Protein AF-A0A1Q4DTP6-F1 (afdb_monomer)

Foldseek 3Di:
DDDDDDDDDDPDPPPVPDPPPPFQAFQVRHGDDPVLVVLVVLLVVLVVVLPDDDDPVVNVVSVVVNVVSQVVCVVVRRDDDPPCPPDD

Nearest PDB structures (foldseek):
  5m4y-assembly1_A  TM=8.765E-01  e=1.478E+00  Saccharomyces cerevisiae S288C
  7y6c-assembly2_D  TM=8.205E-01  e=3.672E+00  Edwardsiella piscicida
  8bqs-assembly1_De  TM=5.732E-01  e=3.938E+00  Tetrahymena thermophila SB210

Radius of gyration: 23.01 Å; Cα contacts (8 Å, |Δi|>4): 47; chains: 1; bounding box: 86×17×37 Å

Solvent-accessible surface area (backbone atoms only — not comparable to full-atom values): 5698 Å² total; per-residue (Å²): 134,85,81,86,84,81,77,81,78,78,76,76,82,74,74,74,76,68,75,81,70,77,80,52,55,28,75,84,71,44,74,56,50,75,66,55,51,50,53,49,51,51,46,55,50,39,58,53,55,60,73,47,98,58,61,69,71,59,40,52,54,44,48,52,51,38,54,58,44,51,52,52,38,41,74,72,37,52,49,87,72,69,96,73,74,77,77,130

Structure (mmCIF, N/CA/C/O backbone):
data_AF-A0A1Q4DTP6-F1
#
_entry.id   AF-A0A1Q4DTP6-F1
#
loop_
_atom_site.group_PDB
_atom_site.id
_atom_site.type_symbol
_atom_site.label_atom_id
_atom_site.label_alt_id
_atom_site.label_comp_id
_atom_site.label_asym_id
_atom_site.label_entity_id
_atom_site.label_seq_id
_atom_site.pdbx_PDB_ins_code
_atom_site.Cartn_x
_atom_site.Cartn_y
_atom_site.Cartn_z
_atom_site.occupancy
_atom_site.B_iso_or_equiv
_atom_site.auth_seq_id
_atom_site.auth_comp_id
_atom_site.auth_asym_id
_atom_site.auth_atom_id
_atom_site.pdbx_PDB_model_num
ATOM 1 N N . MET A 1 1 ? -68.619 -1.115 -5.225 1.00 41.06 1 MET A N 1
ATOM 2 C CA . MET A 1 1 ? -67.584 -1.542 -6.192 1.00 41.06 1 MET A CA 1
ATOM 3 C C . MET A 1 1 ? -66.517 -0.454 -6.192 1.00 41.06 1 MET A C 1
ATOM 5 O O . MET A 1 1 ? -66.804 0.628 -6.673 1.00 41.06 1 MET A O 1
ATOM 9 N N . ALA A 1 2 ? -65.509 -0.544 -5.316 1.00 44.81 2 ALA A N 1
ATOM 10 C CA . ALA A 1 2 ? -64.195 -1.172 -5.559 1.00 44.81 2 ALA A CA 1
ATOM 11 C C . ALA A 1 2 ? -63.501 -0.520 -6.774 1.00 44.81 2 ALA A C 1
ATOM 13 O O . ALA A 1 2 ? -63.997 -0.629 -7.887 1.00 44.81 2 ALA A O 1
ATOM 14 N N . THR A 1 3 ? -62.366 0.170 -6.646 1.00 48.59 3 THR A N 1
ATOM 15 C CA . THR A 1 3 ? -61.089 -0.447 -6.258 1.00 48.59 3 THR A CA 1
ATOM 16 C C . THR A 1 3 ? -60.074 0.637 -5.863 1.00 48.59 3 THR A C 1
ATOM 18 O O . THR A 1 3 ? -59.723 1.484 -6.685 1.00 48.59 3 THR A O 1
ATOM 21 N N . GLU A 1 4 ? -59.594 0.597 -4.620 1.00 51.53 4 GLU A N 1
ATOM 22 C CA . GLU A 1 4 ? -58.387 1.302 -4.181 1.00 51.53 4 GLU A CA 1
ATOM 23 C C . GLU A 1 4 ? -57.168 0.670 -4.860 1.00 51.53 4 GLU A C 1
ATOM 25 O O . GLU A 1 4 ? -56.982 -0.547 -4.839 1.00 51.53 4 GLU A O 1
ATOM 30 N N . ARG A 1 5 ? -56.343 1.489 -5.513 1.00 55.03 5 ARG A N 1
ATOM 31 C CA . ARG A 1 5 ? -55.112 1.040 -6.168 1.00 55.03 5 ARG A CA 1
ATOM 32 C C . ARG A 1 5 ? -53.967 1.163 -5.159 1.00 55.03 5 ARG A C 1
ATOM 34 O O . ARG A 1 5 ? -53.332 2.209 -5.066 1.00 55.03 5 ARG A O 1
ATOM 41 N N . SER A 1 6 ? -53.742 0.110 -4.378 1.00 52.91 6 SER A N 1
ATOM 42 C CA . SER A 1 6 ? -52.588 -0.011 -3.481 1.00 52.91 6 SER A CA 1
ATOM 43 C C . SER A 1 6 ? -51.281 0.019 -4.284 1.00 52.91 6 SER A C 1
ATOM 45 O O . SER A 1 6 ? -51.108 -0.748 -5.232 1.00 52.91 6 SER A O 1
ATOM 47 N N . LEU A 1 7 ? -50.365 0.919 -3.919 1.00 58.41 7 LEU A N 1
ATOM 48 C CA . LEU A 1 7 ? -48.973 0.895 -4.378 1.00 58.41 7 LEU A CA 1
ATOM 49 C C . LEU A 1 7 ? -48.221 -0.255 -3.687 1.00 58.41 7 LEU A C 1
ATOM 51 O O . LEU A 1 7 ? -48.470 -0.496 -2.506 1.00 58.41 7 LEU A O 1
ATOM 55 N N . PRO A 1 8 ? -47.289 -0.945 -4.369 1.00 50.38 8 PRO A N 1
ATOM 56 C CA . PRO A 1 8 ? -46.487 -1.976 -3.729 1.00 50.38 8 PRO A CA 1
ATOM 57 C C . PRO A 1 8 ? -45.482 -1.336 -2.762 1.00 50.38 8 PRO A C 1
ATOM 59 O O . PRO A 1 8 ? -44.779 -0.384 -3.114 1.00 50.38 8 PRO A O 1
ATOM 62 N N . GLU A 1 9 ? -45.426 -1.875 -1.543 1.00 57.19 9 GLU A N 1
ATOM 63 C CA . GLU A 1 9 ? -44.390 -1.587 -0.554 1.00 57.19 9 GLU A CA 1
ATOM 64 C C . GLU A 1 9 ? -43.009 -1.767 -1.195 1.00 57.19 9 GLU A C 1
ATOM 66 O O . GLU A 1 9 ? -42.716 -2.794 -1.816 1.00 57.19 9 GLU A O 1
ATOM 71 N N . ARG A 1 10 ? -42.153 -0.742 -1.085 1.00 54.06 10 ARG A N 1
ATOM 72 C CA . ARG A 1 10 ? -40.757 -0.854 -1.508 1.00 54.06 10 ARG A CA 1
ATOM 73 C C . ARG A 1 10 ? -40.112 -1.957 -0.680 1.00 54.06 10 ARG A C 1
ATOM 75 O O . ARG A 1 10 ? -40.004 -1.828 0.536 1.00 54.06 10 ARG A O 1
ATOM 82 N N . ALA A 1 11 ? -39.701 -3.014 -1.377 1.00 52.53 11 ALA A N 1
ATOM 83 C CA . ALA A 1 11 ? -38.922 -4.117 -0.850 1.00 52.53 11 ALA A CA 1
ATOM 84 C C . ALA A 1 11 ? -37.828 -3.591 0.087 1.00 52.53 11 ALA A C 1
ATOM 86 O O . ALA A 1 11 ? -37.048 -2.714 -0.297 1.00 52.53 11 ALA A O 1
ATOM 87 N N . GLY A 1 12 ? -37.832 -4.114 1.315 1.00 46.03 12 GLY A N 1
ATOM 88 C CA . GLY A 1 12 ? -36.859 -3.794 2.344 1.00 46.03 12 GLY A CA 1
ATOM 89 C C . GLY A 1 12 ? -35.449 -3.858 1.778 1.00 46.03 12 GLY A C 1
ATOM 90 O O . GLY A 1 12 ? -35.074 -4.806 1.086 1.00 46.03 12 GLY A O 1
ATOM 91 N N . ASN A 1 13 ? -34.682 -2.815 2.062 1.00 51.22 13 ASN A N 1
ATOM 92 C CA . ASN A 1 13 ? -33.242 -2.817 1.919 1.00 51.22 13 ASN A CA 1
ATOM 93 C C . ASN A 1 13 ? -32.692 -3.974 2.760 1.00 51.22 13 ASN A C 1
ATOM 95 O O . ASN A 1 13 ? -32.480 -3.855 3.959 1.00 51.22 13 ASN A O 1
ATOM 99 N N . THR A 1 14 ? -32.467 -5.130 2.142 1.00 57.91 14 THR A N 1
ATOM 100 C CA . THR A 1 14 ? -31.593 -6.130 2.741 1.00 57.91 14 THR A CA 1
ATOM 101 C C . THR A 1 14 ? -30.212 -5.495 2.779 1.00 57.91 14 THR A C 1
ATOM 103 O O . THR A 1 14 ? -29.481 -5.513 1.787 1.00 57.91 14 THR A O 1
ATOM 106 N N . GLU A 1 15 ? -29.902 -4.853 3.905 1.00 49.59 15 GLU A N 1
ATOM 107 C CA . GLU A 1 15 ? -28.554 -4.505 4.309 1.00 49.59 15 GLU A CA 1
ATOM 108 C C . GLU A 1 15 ? -27.770 -5.802 4.219 1.00 49.59 15 GLU A C 1
ATOM 110 O O . GLU A 1 15 ? -27.899 -6.710 5.039 1.00 49.59 15 GLU A O 1
ATOM 115 N N . ARG A 1 16 ? -27.057 -5.957 3.107 1.00 50.94 16 ARG A N 1
ATOM 116 C CA . ARG A 1 16 ? -26.174 -7.084 2.892 1.00 50.94 16 ARG A CA 1
ATOM 117 C C . ARG A 1 16 ? -25.085 -6.893 3.932 1.00 50.94 16 ARG A C 1
ATOM 119 O O . ARG A 1 16 ? -24.182 -6.095 3.701 1.00 50.94 16 ARG A O 1
ATOM 126 N N . SER A 1 17 ? -25.235 -7.538 5.090 1.00 53.12 17 SER A N 1
ATOM 127 C CA . SER A 1 17 ? -24.230 -7.550 6.143 1.00 53.12 17 SER A CA 1
ATOM 128 C C . SER A 1 17 ? -22.933 -8.002 5.495 1.00 53.12 17 SER A C 1
ATOM 130 O O . SER A 1 17 ? -22.761 -9.171 5.144 1.00 53.12 17 SER A 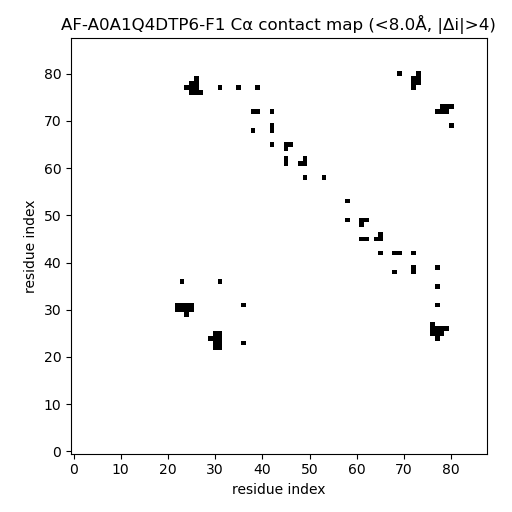O 1
ATOM 132 N N . LEU A 1 18 ? -22.060 -7.032 5.231 1.00 51.19 18 LEU A N 1
ATOM 133 C CA . LEU A 1 18 ? -20.679 -7.312 4.903 1.00 51.19 18 LEU A CA 1
ATOM 134 C C . LEU A 1 18 ? -20.144 -8.105 6.099 1.00 51.19 18 LEU A C 1
ATOM 136 O O . LEU A 1 18 ? -20.469 -7.741 7.233 1.00 51.19 18 LEU A O 1
ATOM 140 N N . PRO A 1 19 ? -19.412 -9.208 5.874 1.00 46.47 19 PRO A N 1
ATOM 141 C CA . PRO A 1 19 ? -18.829 -9.956 6.979 1.00 46.47 19 PRO A CA 1
ATOM 142 C C . PRO A 1 19 ? -18.084 -8.963 7.871 1.00 46.47 19 PRO A C 1
ATOM 144 O O . PRO A 1 19 ? -17.374 -8.106 7.336 1.00 46.47 19 PRO A O 1
ATOM 147 N N . GLU A 1 20 ? -18.290 -9.037 9.192 1.00 48.06 20 GLU A N 1
ATOM 148 C CA . GLU A 1 20 ? -17.495 -8.280 10.159 1.00 48.06 20 GLU A CA 1
ATOM 149 C C . GLU A 1 20 ? -16.029 -8.555 9.823 1.00 48.06 20 GLU A C 1
ATOM 151 O O . GLU A 1 20 ? -15.508 -9.640 10.089 1.00 48.06 20 GLU A O 1
ATOM 156 N N . ARG A 1 21 ? -15.375 -7.608 9.136 1.00 57.59 21 ARG A N 1
ATOM 157 C CA . ARG A 1 21 ? -13.931 -7.661 8.950 1.00 57.59 21 ARG A CA 1
ATOM 158 C C . ARG A 1 21 ? -13.393 -7.643 10.369 1.00 57.59 21 ARG A C 1
ATOM 160 O O . ARG A 1 21 ? -13.636 -6.669 11.077 1.00 57.59 21 ARG A O 1
ATOM 167 N N . ALA A 1 22 ? -12.770 -8.744 10.793 1.00 56.56 22 ALA A N 1
ATOM 168 C CA . ALA A 1 22 ? -12.121 -8.825 12.091 1.00 56.56 22 ALA A CA 1
ATOM 169 C C . ALA A 1 22 ? -11.333 -7.527 12.289 1.00 56.56 22 ALA A C 1
ATOM 171 O O . ALA A 1 22 ? -10.541 -7.163 11.417 1.00 56.56 22 ALA A O 1
ATOM 172 N N . SER A 1 23 ? -11.650 -6.785 13.352 1.00 62.66 23 SER A N 1
ATOM 173 C CA . SER A 1 23 ? -11.094 -5.454 13.571 1.00 62.66 23 SER A CA 1
ATOM 174 C C . SER A 1 23 ? -9.575 -5.571 13.628 1.00 62.66 23 SER A C 1
ATOM 176 O O . SER A 1 23 ? -9.043 -6.187 14.555 1.00 62.66 23 SER A O 1
ATOM 178 N N . SER A 1 24 ? -8.890 -5.035 12.621 1.00 75.44 24 SER A N 1
ATOM 179 C CA . SER A 1 24 ? -7.434 -4.978 12.617 1.00 75.44 24 SER A CA 1
ATOM 180 C C . SER A 1 24 ? -6.986 -3.975 13.678 1.00 75.44 24 SER A C 1
ATOM 182 O O . SER A 1 24 ? -7.694 -3.012 13.980 1.00 75.44 24 SER A O 1
ATOM 184 N N . THR A 1 25 ? -5.838 -4.229 14.296 1.00 82.69 25 THR A N 1
ATOM 185 C CA . THR A 1 25 ? -5.241 -3.324 15.278 1.00 82.69 25 THR A CA 1
ATOM 186 C C . THR A 1 25 ? -3.911 -2.807 14.768 1.00 82.69 25 THR A C 1
ATOM 188 O O . THR A 1 25 ? -3.151 -3.556 14.154 1.00 82.69 25 THR A O 1
ATOM 191 N N . ASP A 1 26 ? -3.630 -1.541 15.046 1.00 82.94 26 ASP A N 1
ATOM 192 C CA . ASP A 1 26 ? -2.332 -0.926 14.801 1.00 82.94 26 ASP A CA 1
ATOM 193 C C . ASP A 1 26 ? -1.262 -1.455 15.780 1.00 82.94 26 ASP A C 1
ATOM 195 O O . ASP A 1 26 ? -1.530 -2.280 16.663 1.00 82.94 26 ASP A O 1
ATOM 199 N N . LEU A 1 27 ? -0.029 -0.962 15.654 1.00 81.62 27 LEU A N 1
ATOM 200 C CA . LEU A 1 27 ? 1.085 -1.369 16.517 1.00 81.62 27 LEU A CA 1
ATOM 201 C C . LEU A 1 27 ? 0.922 -0.948 17.985 1.00 81.62 27 LEU A C 1
ATOM 203 O O . LEU A 1 27 ? 1.652 -1.441 18.845 1.00 81.62 27 LEU A O 1
ATOM 207 N N . LEU A 1 28 ? -0.005 -0.036 18.283 1.00 84.75 28 LEU A N 1
ATOM 208 C CA . LEU A 1 28 ? -0.324 0.420 19.635 1.00 84.75 28 LEU A CA 1
ATOM 209 C C . LEU A 1 28 ? -1.544 -0.314 20.219 1.00 84.75 28 LEU A C 1
ATOM 211 O O . LEU A 1 28 ? -1.992 0.023 21.316 1.00 84.75 28 LEU A O 1
ATOM 215 N N . GLY A 1 29 ? -2.080 -1.314 19.510 1.00 82.19 29 GLY A N 1
ATOM 216 C CA . GLY A 1 29 ? -3.246 -2.089 19.929 1.00 82.19 29 GLY A CA 1
ATOM 217 C C . GLY A 1 29 ? -4.574 -1.344 19.781 1.00 82.19 29 GLY A C 1
ATOM 218 O O . GLY A 1 29 ? -5.573 -1.758 20.371 1.00 82.19 29 GLY A O 1
ATOM 219 N N . ARG A 1 30 ? -4.608 -0.243 19.022 1.00 86.94 30 ARG A N 1
ATOM 220 C CA . ARG A 1 30 ? -5.833 0.504 18.714 1.00 86.94 30 ARG A CA 1
ATOM 221 C C . ARG A 1 30 ? -6.478 -0.082 17.468 1.00 86.94 30 ARG A C 1
ATOM 223 O O . ARG A 1 30 ? -5.780 -0.454 16.531 1.00 86.94 30 ARG A O 1
ATOM 230 N N . 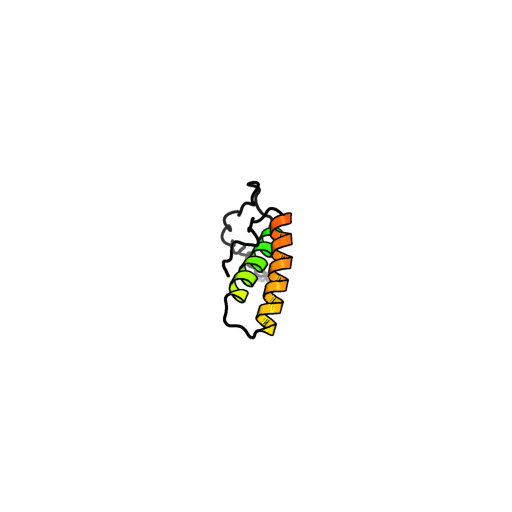THR A 1 31 ? -7.804 -0.140 17.440 1.00 91.06 31 THR A N 1
ATOM 231 C CA . THR A 1 31 ? -8.539 -0.541 16.236 1.00 91.06 31 THR A CA 1
ATOM 232 C C . THR A 1 31 ? -8.227 0.409 15.087 1.00 91.06 31 THR A C 1
ATOM 234 O O . THR A 1 31 ? -8.349 1.623 15.259 1.00 91.06 31 THR A O 1
ATOM 237 N N . THR A 1 32 ? -7.868 -0.138 13.928 1.00 90.31 32 THR A N 1
ATOM 238 C CA . THR A 1 32 ? -7.649 0.656 12.722 1.00 90.31 32 THR A CA 1
ATOM 239 C C . THR A 1 32 ? -8.965 1.218 12.193 1.00 90.31 32 THR A C 1
ATOM 241 O O . THR A 1 32 ? -10.032 0.601 12.257 1.00 90.31 32 THR A O 1
ATOM 244 N N . THR A 1 33 ? -8.892 2.434 11.674 1.00 93.44 33 THR A N 1
ATOM 245 C CA . THR A 1 33 ? -9.977 3.090 10.950 1.00 93.44 33 THR A CA 1
ATOM 246 C C . THR A 1 33 ? -10.099 2.533 9.529 1.00 93.44 33 THR A C 1
ATOM 248 O O . THR A 1 33 ? -9.187 1.900 8.997 1.00 93.44 33 THR A O 1
ATOM 251 N N . ALA A 1 34 ? -11.225 2.812 8.867 1.00 92.12 34 ALA A N 1
ATOM 252 C CA . ALA A 1 34 ? -11.433 2.400 7.478 1.00 92.12 34 ALA A CA 1
ATOM 253 C C . ALA A 1 34 ? -10.407 3.018 6.506 1.00 92.12 34 ALA A C 1
ATOM 255 O O . ALA A 1 34 ? -10.040 2.378 5.521 1.00 92.12 34 ALA A O 1
ATOM 256 N N . ASP A 1 35 ? -9.937 4.234 6.791 1.00 95.00 35 ASP A N 1
ATOM 257 C CA . ASP A 1 35 ? -8.932 4.914 5.974 1.00 95.00 35 ASP A CA 1
ATOM 258 C C . ASP A 1 35 ? -7.540 4.303 6.189 1.00 95.00 35 ASP A C 1
ATOM 260 O O . ASP A 1 35 ? -6.809 4.070 5.228 1.00 95.00 35 ASP A O 1
ATOM 264 N N . GLU A 1 36 ? -7.192 3.959 7.431 1.00 94.12 36 GLU A N 1
ATOM 265 C CA . GLU A 1 36 ? -5.951 3.241 7.752 1.00 94.12 36 GLU A CA 1
ATOM 266 C C . GLU A 1 3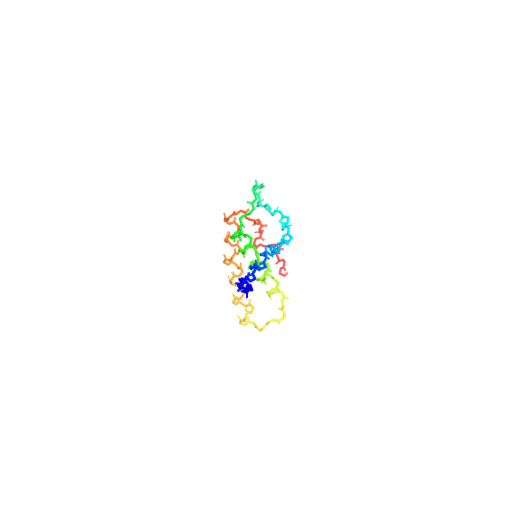6 ? -5.916 1.851 7.102 1.00 94.12 36 GLU A C 1
ATOM 268 O O . GLU A 1 36 ? -4.905 1.464 6.512 1.00 94.12 36 GLU A O 1
ATOM 273 N N . ASP A 1 37 ? -7.040 1.130 7.118 1.00 94.00 37 ASP A N 1
ATOM 274 C CA . ASP A 1 37 ? -7.190 -0.131 6.388 1.00 94.00 37 ASP A CA 1
ATOM 275 C C . ASP A 1 37 ? -6.975 0.051 4.877 1.00 94.00 37 ASP A C 1
ATOM 277 O O . ASP A 1 37 ? -6.353 -0.791 4.226 1.00 94.00 37 ASP A O 1
ATOM 281 N N . ALA A 1 38 ? -7.487 1.141 4.297 1.00 95.75 38 ALA A N 1
ATOM 282 C CA . ALA A 1 38 ? -7.318 1.426 2.876 1.00 95.75 38 ALA A CA 1
ATOM 283 C C . ALA A 1 38 ? -5.851 1.726 2.529 1.00 95.75 38 ALA A C 1
ATOM 285 O O . ALA A 1 38 ? -5.348 1.239 1.513 1.00 95.75 38 ALA A O 1
ATOM 286 N N . VAL A 1 39 ? -5.140 2.466 3.386 1.00 95.25 39 VAL A N 1
ATOM 287 C CA . VAL A 1 39 ? -3.694 2.701 3.242 1.00 95.25 39 VAL A CA 1
ATOM 288 C C . VAL A 1 39 ? -2.922 1.381 3.306 1.00 95.25 39 VAL A C 1
ATOM 290 O O . VAL A 1 39 ? -2.072 1.128 2.448 1.00 95.25 39 VAL A O 1
ATOM 293 N N . LEU A 1 40 ? -3.250 0.506 4.263 1.00 94.50 40 LEU A N 1
ATOM 294 C CA . LEU A 1 40 ? -2.643 -0.824 4.372 1.00 94.50 40 LEU A CA 1
ATOM 295 C C . LEU A 1 40 ? -2.898 -1.684 3.130 1.00 94.50 40 LEU A C 1
ATOM 297 O O . LEU A 1 40 ? -1.984 -2.356 2.657 1.00 94.50 40 LEU A O 1
ATOM 301 N N . ALA A 1 41 ? -4.100 -1.623 2.555 1.00 95.31 41 ALA A N 1
ATOM 302 C CA . ALA A 1 41 ? -4.419 -2.358 1.335 1.00 95.31 41 ALA A CA 1
ATOM 303 C C . ALA A 1 41 ? -3.570 -1.899 0.136 1.00 95.31 41 ALA A C 1
ATOM 305 O O . ALA A 1 41 ? -3.098 -2.735 -0.633 1.00 95.31 41 ALA A O 1
ATOM 306 N N . VAL A 1 42 ? -3.341 -0.589 -0.019 1.00 97.06 42 VAL A N 1
ATOM 30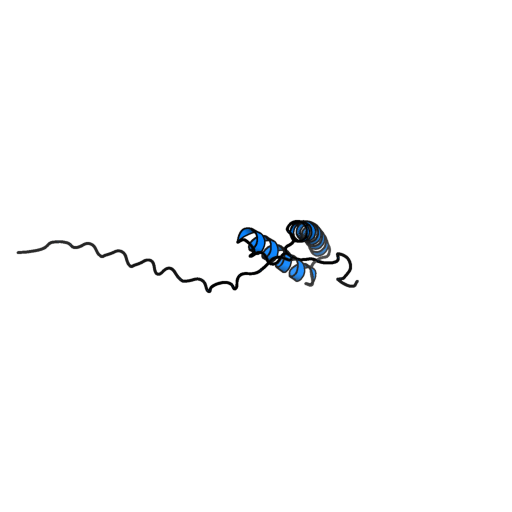7 C CA . VAL A 1 42 ? -2.455 -0.050 -1.069 1.00 97.06 42 VAL A CA 1
ATOM 308 C C . VAL A 1 42 ? -1.019 -0.514 -0.854 1.00 97.06 42 VAL A C 1
ATOM 310 O O . VAL A 1 42 ? -0.365 -0.965 -1.794 1.00 97.06 42 VAL A O 1
ATOM 313 N N . TYR A 1 43 ? -0.533 -0.429 0.382 1.00 95.50 43 TYR A N 1
ATOM 314 C CA . TYR A 1 43 ? 0.800 -0.888 0.748 1.00 95.50 43 TYR A CA 1
ATOM 315 C C . TYR A 1 43 ? 1.004 -2.379 0.426 1.00 95.50 43 TYR A C 1
ATOM 317 O O . TYR A 1 43 ? 1.972 -2.730 -0.252 1.00 95.50 43 TYR A O 1
ATOM 325 N N . ASP A 1 44 ? 0.062 -3.240 0.817 1.00 93.94 44 ASP A N 1
ATOM 326 C CA . ASP A 1 44 ? 0.122 -4.684 0.562 1.00 93.94 44 ASP A CA 1
ATOM 327 C C . ASP A 1 44 ? 0.092 -5.005 -0.941 1.00 93.94 44 ASP A C 1
ATOM 329 O O . ASP A 1 44 ? 0.862 -5.841 -1.418 1.00 93.94 44 ASP A O 1
ATOM 333 N N . GLN A 1 45 ? -0.728 -4.293 -1.719 1.00 96.44 45 GLN A N 1
ATOM 334 C CA . GLN A 1 45 ? -0.762 -4.449 -3.177 1.00 96.44 45 GLN A CA 1
ATOM 335 C C . GLN A 1 45 ? 0.550 -4.024 -3.842 1.00 96.44 45 GLN A C 1
ATOM 337 O O . GLN A 1 45 ? 1.034 -4.712 -4.741 1.00 96.44 45 GLN A O 1
ATOM 342 N N . LEU A 1 46 ? 1.147 -2.910 -3.409 1.00 96.31 46 LEU A N 1
ATOM 343 C CA . LEU A 1 46 ? 2.434 -2.456 -3.935 1.00 96.31 46 LEU A CA 1
ATOM 344 C C . LEU A 1 46 ? 3.544 -3.466 -3.639 1.00 96.31 46 LEU A C 1
ATOM 346 O O . LEU A 1 46 ? 4.331 -3.765 -4.537 1.00 96.31 46 LEU A O 1
ATOM 350 N N . ARG A 1 47 ? 3.580 -4.029 -2.424 1.00 93.94 47 ARG A N 1
ATOM 351 C CA . ARG A 1 47 ? 4.534 -5.087 -2.052 1.00 93.94 47 ARG A CA 1
ATOM 352 C C . ARG A 1 47 ? 4.414 -6.318 -2.932 1.00 93.94 47 ARG A C 1
ATOM 354 O O . ARG A 1 47 ? 5.428 -6.891 -3.317 1.00 93.94 47 ARG A O 1
ATOM 361 N N . GLU A 1 48 ? 3.194 -6.719 -3.258 1.00 94.94 48 GLU A N 1
ATOM 362 C CA . GLU A 1 48 ? 2.982 -7.863 -4.138 1.00 94.94 48 GLU A CA 1
ATOM 363 C C . GLU A 1 48 ? 3.408 -7.559 -5.579 1.00 94.94 48 GLU A C 1
ATOM 365 O O . GLU A 1 48 ? 4.122 -8.340 -6.212 1.00 94.94 48 GLU A O 1
ATOM 370 N N . LEU A 1 49 ? 3.060 -6.375 -6.088 1.00 95.19 49 LEU A N 1
ATOM 371 C CA . LEU A 1 49 ? 3.433 -5.968 -7.440 1.00 95.19 49 LEU A CA 1
ATOM 372 C C . LEU A 1 49 ? 4.951 -5.906 -7.636 1.00 95.19 49 LEU A C 1
ATOM 374 O O . LEU A 1 49 ? 5.443 -6.369 -8.661 1.00 95.19 49 LEU A O 1
ATOM 378 N N . VAL A 1 50 ? 5.718 -5.380 -6.674 1.00 94.31 50 VAL A N 1
ATOM 379 C CA . VAL A 1 50 ? 7.185 -5.273 -6.824 1.00 94.31 50 VAL A CA 1
ATOM 380 C C . VAL A 1 50 ? 7.912 -6.624 -6.815 1.00 94.31 50 VAL A C 1
ATOM 382 O O . VAL A 1 50 ? 9.081 -6.670 -7.206 1.00 94.31 50 VAL A O 1
ATOM 385 N N . ARG A 1 51 ? 7.240 -7.707 -6.400 1.00 91.69 51 ARG A N 1
ATOM 386 C CA . ARG A 1 51 ? 7.743 -9.093 -6.462 1.00 91.69 51 ARG A CA 1
ATOM 387 C C . ARG A 1 51 ? 7.431 -9.790 -7.786 1.00 91.69 51 ARG A C 1
ATOM 389 O O . ARG A 1 51 ? 7.966 -10.864 -8.048 1.00 91.69 51 ARG A O 1
ATOM 396 N N . SER A 1 52 ? 6.579 -9.193 -8.615 1.00 94.88 52 SER A N 1
ATOM 397 C CA . SER A 1 52 ? 6.220 -9.727 -9.928 1.00 94.88 52 SER A CA 1
ATOM 398 C C . SER A 1 52 ? 7.313 -9.464 -10.970 1.00 94.88 52 SER A C 1
ATOM 400 O O . SER A 1 52 ? 8.107 -8.530 -10.844 1.00 94.88 52 SER A O 1
ATOM 402 N N . ASP A 1 53 ? 7.318 -10.259 -12.042 1.00 96.00 53 ASP A N 1
ATOM 403 C CA . ASP A 1 53 ? 8.170 -10.010 -13.208 1.00 96.00 53 ASP A CA 1
ATOM 404 C C . ASP A 1 53 ? 7.614 -8.828 -14.018 1.00 96.00 53 ASP A C 1
ATOM 406 O O . ASP A 1 53 ? 6.617 -8.940 -14.736 1.00 96.00 53 ASP A O 1
ATOM 410 N N . LEU A 1 54 ? 8.223 -7.657 -13.832 1.00 95.38 54 LEU A N 1
ATOM 411 C CA . LEU A 1 54 ? 7.791 -6.391 -14.412 1.00 95.38 54 LEU A CA 1
ATOM 412 C C . LEU A 1 54 ? 8.911 -5.768 -15.249 1.00 95.38 54 LEU A C 1
ATOM 414 O O . LEU A 1 54 ? 10.088 -5.882 -14.894 1.00 95.38 54 LEU A O 1
ATOM 418 N N . PRO A 1 55 ? 8.571 -4.996 -16.301 1.00 98.06 55 PRO A N 1
ATOM 419 C CA . PRO A 1 55 ? 9.555 -4.184 -17.002 1.00 98.06 55 PRO A CA 1
ATOM 420 C C . PRO A 1 55 ? 10.346 -3.294 -16.024 1.00 98.06 55 PRO A C 1
ATOM 422 O O . PRO A 1 55 ? 9.743 -2.719 -15.110 1.00 98.06 55 PRO A O 1
ATOM 425 N N . PRO A 1 56 ? 11.665 -3.096 -16.224 1.00 94.31 56 PRO A N 1
ATOM 426 C CA . PRO A 1 56 ? 12.512 -2.393 -15.257 1.00 94.31 56 PRO A CA 1
ATOM 427 C C . PRO A 1 56 ? 12.012 -0.998 -14.860 1.00 94.31 56 PRO A C 1
ATOM 429 O O . PRO A 1 56 ? 12.095 -0.621 -13.692 1.00 94.31 56 PRO A O 1
ATOM 432 N N . CYS A 1 57 ? 11.447 -0.237 -15.805 1.00 96.44 57 CYS A N 1
ATOM 433 C CA . CYS A 1 57 ? 10.906 1.094 -15.522 1.00 96.44 57 CYS A CA 1
ATOM 434 C C . CYS A 1 57 ? 9.680 1.052 -14.595 1.00 96.44 57 CYS A C 1
ATOM 436 O O . CYS A 1 57 ? 9.571 1.877 -13.689 1.00 96.44 57 CYS A O 1
ATOM 438 N N . ALA A 1 58 ? 8.791 0.073 -14.780 1.00 97.25 58 ALA A N 1
ATOM 439 C CA . ALA A 1 58 ? 7.611 -0.109 -13.946 1.00 97.25 58 ALA A CA 1
ATOM 440 C C . ALA A 1 58 ? 8.015 -0.561 -12.540 1.00 97.25 58 ALA A C 1
ATOM 442 O O . ALA A 1 58 ? 7.569 0.022 -11.554 1.00 97.25 58 ALA A O 1
ATOM 443 N N . ALA A 1 59 ? 8.927 -1.533 -12.444 1.00 95.62 59 ALA A N 1
ATOM 444 C CA . ALA A 1 59 ? 9.425 -2.023 -11.165 1.00 95.62 59 ALA A CA 1
ATOM 445 C C . ALA A 1 59 ? 10.116 -0.911 -10.353 1.00 95.62 59 ALA A C 1
ATOM 447 O O . ALA A 1 59 ? 9.906 -0.802 -9.147 1.00 95.62 59 ALA A O 1
ATOM 448 N N . ALA A 1 60 ? 10.912 -0.052 -11.001 1.00 95.81 60 ALA A N 1
ATOM 449 C CA . ALA A 1 60 ? 11.545 1.093 -10.346 1.00 95.81 60 ALA A CA 1
ATOM 450 C C . ALA A 1 60 ? 10.513 2.106 -9.818 1.00 95.81 60 ALA A C 1
ATOM 452 O O . ALA A 1 60 ? 10.592 2.513 -8.659 1.00 95.81 60 ALA A O 1
ATOM 453 N N . GLY A 1 61 ? 9.519 2.474 -10.634 1.00 97.56 61 GLY A N 1
ATOM 454 C CA . GLY A 1 61 ? 8.456 3.396 -10.223 1.00 97.56 61 GLY A CA 1
ATOM 455 C C . GLY A 1 61 ? 7.609 2.856 -9.067 1.00 97.56 61 GLY A C 1
ATOM 456 O O . GLY A 1 61 ? 7.327 3.581 -8.115 1.00 97.56 61 GLY A O 1
ATOM 457 N N . LEU A 1 62 ? 7.260 1.568 -9.105 1.00 97.62 62 LEU A N 1
ATOM 458 C CA . LEU A 1 62 ? 6.481 0.923 -8.046 1.00 97.62 62 LEU A CA 1
ATOM 459 C C . LEU A 1 62 ? 7.273 0.773 -6.744 1.00 97.62 62 LEU A C 1
ATOM 461 O O . LEU A 1 62 ? 6.699 0.972 -5.679 1.00 97.62 62 LEU A O 1
ATOM 465 N N . ARG A 1 63 ? 8.587 0.510 -6.802 1.00 95.69 63 ARG A N 1
ATOM 466 C CA . ARG A 1 63 ? 9.447 0.531 -5.603 1.00 95.69 63 ARG A CA 1
ATOM 467 C C . ARG A 1 63 ? 9.527 1.922 -4.980 1.00 95.69 63 ARG A C 1
ATOM 469 O O . ARG A 1 63 ? 9.473 2.037 -3.760 1.00 95.69 63 ARG A O 1
ATOM 476 N N . ALA A 1 64 ? 9.611 2.975 -5.794 1.00 96.44 64 ALA A N 1
ATOM 477 C CA . ALA A 1 64 ? 9.579 4.346 -5.290 1.00 96.44 64 ALA A CA 1
ATOM 478 C C . ALA A 1 64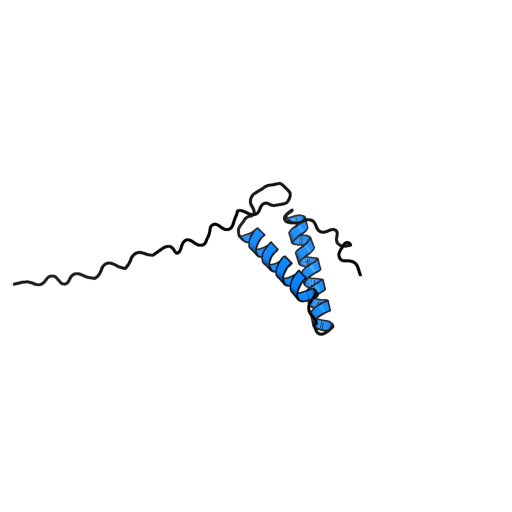 ? 8.235 4.670 -4.612 1.00 96.44 64 ALA A C 1
ATOM 480 O O . ALA A 1 64 ? 8.220 5.215 -3.510 1.00 96.44 64 ALA A O 1
ATOM 481 N N . ALA A 1 65 ? 7.114 4.273 -5.225 1.00 96.75 65 ALA A N 1
ATOM 482 C CA . ALA A 1 65 ? 5.792 4.420 -4.621 1.00 96.75 65 ALA A CA 1
ATOM 483 C C . ALA A 1 65 ? 5.670 3.630 -3.306 1.00 96.75 65 ALA A C 1
ATOM 485 O O . ALA A 1 65 ? 5.213 4.178 -2.305 1.00 96.75 65 ALA A O 1
ATOM 486 N N . LEU A 1 66 ? 6.135 2.376 -3.287 1.00 96.12 66 LEU A N 1
ATOM 487 C CA . LEU A 1 66 ? 6.154 1.535 -2.091 1.00 96.12 66 LEU A CA 1
ATOM 488 C C . LEU A 1 66 ? 6.955 2.188 -0.963 1.00 96.12 66 LEU A C 1
ATOM 490 O O . LEU A 1 66 ? 6.462 2.245 0.156 1.00 96.12 66 LEU A O 1
ATOM 494 N N . ALA A 1 67 ? 8.139 2.732 -1.254 1.00 93.44 67 ALA A N 1
ATOM 495 C CA . ALA A 1 67 ? 8.953 3.429 -0.262 1.00 93.44 67 ALA A CA 1
ATOM 496 C C . ALA A 1 67 ? 8.211 4.630 0.350 1.00 93.44 67 ALA A C 1
ATOM 498 O O . ALA A 1 67 ? 8.202 4.790 1.569 1.00 93.44 67 ALA A O 1
ATOM 499 N N . SER A 1 68 ? 7.538 5.449 -0.466 1.00 95.62 68 SER A N 1
ATOM 500 C CA . SER A 1 68 ? 6.736 6.569 0.044 1.00 95.62 68 SER A CA 1
ATOM 501 C C . SER A 1 68 ? 5.551 6.108 0.898 1.00 95.62 68 SER A C 1
ATOM 503 O O . SER A 1 68 ? 5.297 6.695 1.947 1.00 95.62 68 SER A O 1
ATOM 505 N N . VAL A 1 69 ? 4.842 5.050 0.495 1.00 95.38 69 VAL A N 1
ATOM 506 C CA . VAL A 1 69 ? 3.709 4.514 1.270 1.00 95.38 69 VAL A CA 1
ATOM 507 C C . VAL A 1 69 ? 4.182 3.836 2.560 1.00 95.38 69 VAL A C 1
ATOM 509 O O . VAL A 1 69 ? 3.536 3.987 3.593 1.00 95.38 69 VAL A O 1
ATOM 512 N N 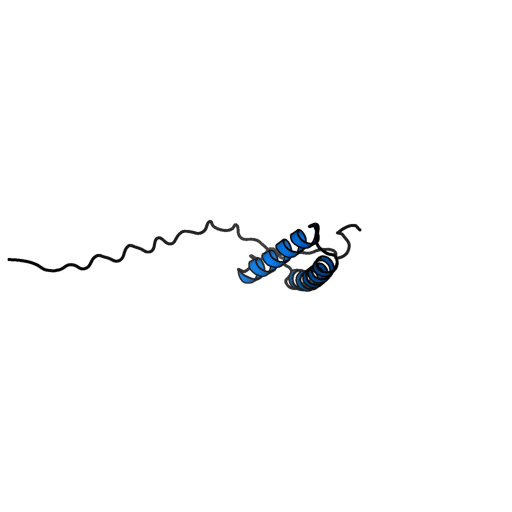. ALA A 1 70 ? 5.329 3.153 2.544 1.00 93.38 70 ALA A N 1
ATOM 513 C CA . ALA A 1 70 ? 5.921 2.531 3.728 1.00 93.38 70 ALA A CA 1
ATOM 514 C C . ALA A 1 70 ? 6.216 3.560 4.834 1.00 93.38 70 ALA A C 1
ATOM 516 O O . ALA A 1 70 ? 5.992 3.278 6.012 1.00 93.38 70 ALA A O 1
ATOM 517 N N . VAL A 1 71 ? 6.648 4.774 4.461 1.00 93.00 71 VAL A N 1
ATOM 518 C CA . VAL A 1 71 ? 6.822 5.888 5.410 1.00 93.00 71 VAL A CA 1
ATOM 519 C C . VAL A 1 71 ? 5.491 6.264 6.059 1.00 93.00 71 VAL A C 1
ATOM 521 O O . VAL A 1 71 ? 5.433 6.366 7.279 1.00 93.00 71 VAL A O 1
ATOM 524 N N . VAL A 1 72 ? 4.416 6.406 5.277 1.00 93.69 72 VAL A N 1
ATOM 525 C CA . VAL A 1 72 ? 3.076 6.736 5.801 1.00 93.69 72 VAL A CA 1
ATOM 526 C C . VAL A 1 72 ? 2.563 5.648 6.749 1.00 93.69 72 VAL A C 1
ATOM 528 O O . VAL A 1 72 ? 2.097 5.954 7.842 1.00 93.69 72 VAL A O 1
ATOM 531 N N . VAL A 1 73 ? 2.686 4.375 6.363 1.00 92.50 73 VAL A N 1
ATOM 532 C CA . VAL A 1 73 ? 2.285 3.219 7.188 1.00 92.50 73 VAL A CA 1
ATOM 533 C C . VAL A 1 73 ? 3.034 3.195 8.521 1.00 92.50 73 VAL A C 1
ATOM 535 O O . VAL A 1 73 ? 2.435 2.907 9.559 1.00 92.50 73 VAL A O 1
ATOM 538 N N . THR A 1 74 ? 4.328 3.518 8.492 1.00 89.94 74 THR A N 1
ATOM 539 C CA . THR A 1 74 ? 5.172 3.569 9.691 1.00 89.94 74 THR A CA 1
ATOM 540 C C . THR A 1 74 ? 4.802 4.752 10.584 1.00 89.94 74 THR A C 1
ATOM 542 O O . THR A 1 74 ? 4.660 4.574 11.790 1.00 89.94 74 THR A O 1
ATOM 545 N N . ASP A 1 75 ? 4.612 5.943 10.010 1.00 90.00 75 ASP A N 1
ATOM 546 C CA . ASP A 1 75 ? 4.290 7.175 10.748 1.00 90.00 75 ASP A CA 1
ATOM 547 C C . ASP A 1 75 ? 2.918 7.099 11.436 1.00 90.00 75 ASP A C 1
ATOM 549 O O . ASP A 1 75 ? 2.761 7.502 12.587 1.00 90.00 75 ASP A O 1
ATOM 553 N N . LEU A 1 76 ? 1.941 6.471 10.775 1.00 90.75 76 LEU A N 1
ATOM 554 C CA . LEU A 1 76 ? 0.633 6.169 11.363 1.00 90.75 76 LEU A CA 1
ATOM 555 C C . LEU A 1 76 ? 0.686 5.032 12.402 1.00 90.75 76 LEU A C 1
ATOM 557 O O . LEU A 1 76 ? -0.309 4.763 13.074 1.00 90.75 76 LEU A O 1
ATOM 561 N N . GLY A 1 77 ? 1.829 4.356 12.554 1.00 89.50 77 GLY A N 1
ATOM 562 C CA . GLY A 1 77 ? 1.995 3.244 13.485 1.00 89.50 77 GLY A CA 1
ATOM 563 C C . GLY A 1 77 ? 1.194 2.002 13.096 1.00 89.50 77 GLY A C 1
ATOM 564 O O . GLY A 1 77 ? 0.822 1.227 13.973 1.00 89.50 77 GLY A O 1
ATOM 565 N N . LEU A 1 78 ? 0.910 1.803 11.805 1.00 87.38 78 LEU A N 1
ATOM 566 C CA . LEU A 1 78 ? 0.059 0.707 11.328 1.00 87.38 78 LEU A CA 1
ATOM 567 C C . LEU A 1 78 ? 0.834 -0.604 11.190 1.00 87.38 78 LEU A C 1
ATOM 569 O O . LEU A 1 78 ? 0.351 -1.657 11.600 1.00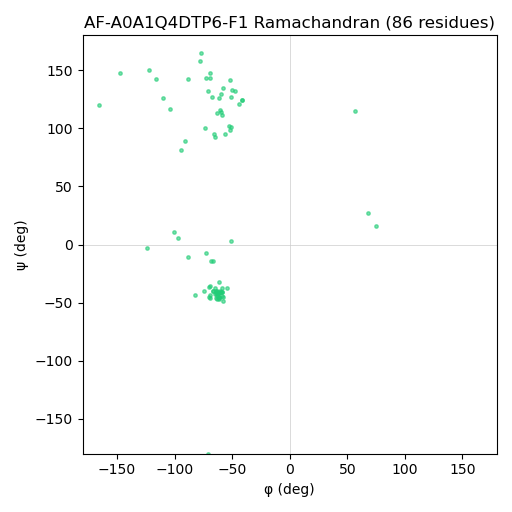 87.38 78 LEU A O 1
ATOM 573 N N . ARG A 1 79 ? 2.046 -0.546 10.630 1.00 83.31 79 ARG A N 1
ATOM 574 C CA . ARG A 1 79 ? 2.998 -1.664 10.578 1.00 83.31 79 ARG A CA 1
ATOM 575 C C . ARG A 1 79 ? 4.417 -1.128 10.641 1.00 83.31 79 ARG A C 1
ATOM 577 O O . ARG A 1 79 ? 4.698 -0.045 10.137 1.00 83.31 79 ARG A O 1
ATOM 584 N N . PHE A 1 80 ? 5.304 -1.902 11.254 1.00 68.56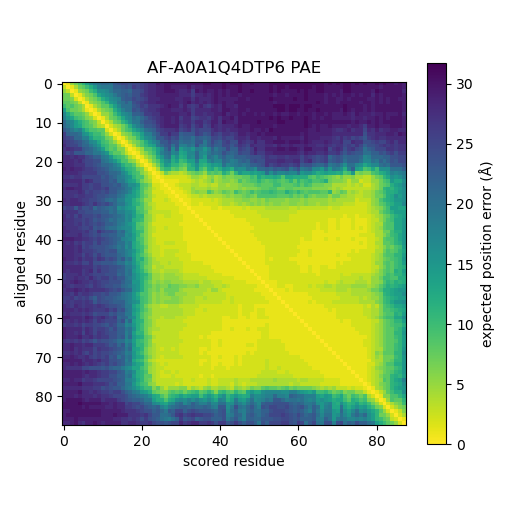 80 PHE A N 1
ATOM 585 C CA . PHE A 1 80 ? 6.720 -1.586 11.282 1.00 68.56 80 PHE A CA 1
ATOM 586 C C . PHE A 1 80 ? 7.416 -2.500 10.289 1.00 68.56 80 PHE A C 1
ATOM 588 O O . PHE A 1 80 ? 7.417 -3.716 10.470 1.00 68.56 80 PHE A O 1
ATOM 595 N N . GLU A 1 81 ? 8.009 -1.920 9.255 1.00 61.53 81 GLU A N 1
ATOM 596 C CA . GLU A 1 81 ? 9.038 -2.610 8.494 1.00 61.53 81 GLU A CA 1
ATOM 597 C C . GLU A 1 81 ? 10.376 -1.952 8.756 1.00 61.53 81 GLU A C 1
ATOM 599 O O . GLU A 1 81 ? 10.557 -0.752 8.547 1.00 61.53 81 GLU A O 1
ATOM 604 N N . HIS A 1 82 ? 11.349 -2.759 9.167 1.00 56.31 82 HIS A N 1
ATOM 605 C CA . HIS A 1 82 ? 12.727 -2.371 8.955 1.00 56.31 82 HIS A CA 1
ATOM 606 C C . HIS A 1 82 ? 12.934 -2.287 7.439 1.00 56.31 82 HIS A C 1
ATOM 608 O O . HIS A 1 82 ? 12.919 -3.309 6.760 1.00 56.31 82 HIS A O 1
ATOM 614 N N . LEU A 1 83 ? 13.164 -1.074 6.924 1.00 51.06 83 LEU A N 1
ATOM 615 C CA . LEU A 1 83 ? 13.492 -0.738 5.523 1.00 51.06 83 LEU A CA 1
ATOM 616 C C . LEU A 1 83 ? 14.666 -1.541 4.905 1.00 51.06 83 LEU A C 1
ATOM 618 O O . LEU A 1 83 ? 15.074 -1.262 3.782 1.00 51.06 83 LEU A O 1
ATOM 622 N N . LEU A 1 84 ? 15.241 -2.496 5.637 1.00 50.09 84 LEU A N 1
ATOM 623 C CA . LEU A 1 84 ? 16.436 -3.263 5.304 1.00 50.09 84 LEU A CA 1
ATOM 624 C C . LEU A 1 84 ? 16.220 -4.787 5.319 1.00 50.09 84 LEU A C 1
ATOM 626 O O . LEU A 1 84 ? 17.162 -5.501 4.994 1.00 50.09 84 LEU A O 1
ATOM 630 N N . ASP A 1 85 ? 15.032 -5.290 5.682 1.00 49.81 85 ASP A N 1
ATOM 631 C CA . ASP A 1 85 ? 14.807 -6.736 5.892 1.00 49.81 85 ASP A CA 1
ATOM 632 C C . ASP A 1 85 ? 14.127 -7.459 4.713 1.00 49.81 85 ASP A C 1
ATOM 634 O O . ASP A 1 85 ? 13.761 -8.630 4.807 1.00 49.81 85 ASP A O 1
ATOM 638 N N . GLU A 1 86 ? 14.003 -6.800 3.558 1.00 47.53 86 GLU A N 1
ATOM 639 C CA . GLU A 1 86 ? 13.746 -7.492 2.291 1.00 47.53 86 GLU A CA 1
ATOM 640 C C . GLU A 1 86 ? 15.092 -7.740 1.605 1.00 47.53 86 GLU A C 1
ATOM 642 O O . GLU A 1 86 ? 15.542 -6.950 0.777 1.00 47.53 86 GLU A O 1
ATOM 647 N N . GLY A 1 87 ? 15.765 -8.809 2.049 1.00 45.59 87 GLY A N 1
ATOM 648 C CA . GLY A 1 87 ? 17.086 -9.230 1.587 1.00 45.59 87 GLY A CA 1
ATOM 649 C C . GLY A 1 87 ? 17.266 -9.112 0.072 1.00 45.59 87 GLY A C 1
ATOM 650 O O . GLY A 1 87 ? 16.484 -9.662 -0.704 1.00 45.59 87 GLY A O 1
ATOM 651 N N . PHE A 1 88 ? 18.310 -8.371 -0.302 1.00 42.28 88 PHE A N 1
ATOM 652 C CA . PHE A 1 88 ? 18.851 -8.280 -1.656 1.00 42.28 88 PHE A CA 1
ATOM 653 C C . PHE A 1 88 ? 19.478 -9.603 -2.104 1.00 42.28 88 PHE A C 1
ATOM 655 O O . PHE A 1 88 ? 20.132 -10.261 -1.260 1.00 42.28 88 PHE A O 1
#

Sequence (88 aa):
MATERSLPERAGNTERSLPERASSTDLLGRTTTADEDAVLAVYDQLRELVRSDLPPCAAAGLRAALASVAVVVTDLGLRFEHLLDEGF

pLDDT: mean 77.95, std 20.15, range [41.06, 98.06]

Seco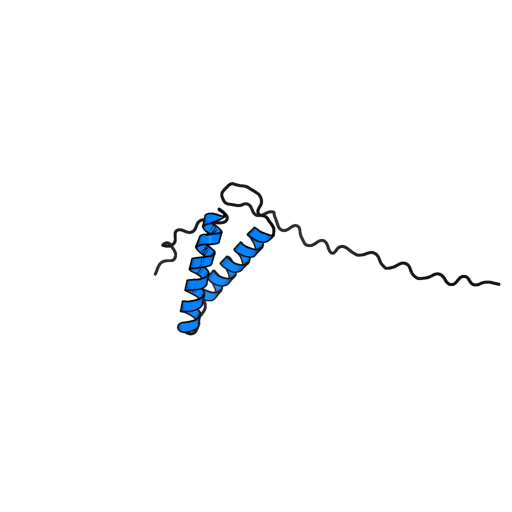ndary structure (DSSP, 8-state):
-----PPPPP--------------B-TTSPBPPHHHHHHHHHHHHHHHHHTS---HHHHHHHHHHHHHHHHHHHHTTS----TT-S--

Mean predicted aligned error: 13.25 Å